Protein AF-D7UUY3-F1 (afdb_monomer_lite)

Organism: NCBI:txid525367

Foldseek 3Di:
DDADPDPQKDKDWDDDDDDLVDFFFIKIKIWGQDQAKKQKWKFKWFQDPNDTHTDATDPCRRVIDGHGDMDIDTGTCVPRVVSDDGDMDMDMGIDDDPVPPD

Secondary structure (DSSP, 8-state):
------TTEEEEE------TTS--EEEEEEEE--SS-BEEEEEEEEEETTEEEEEEE-GGGGG-B-TT-EEEEEEETTTTSTT--S-EEEEEEEE--GGG--

pLDDT: mean 78.26, std 13.44, range [31.08, 94.5]

Sequence (102 aa):
MTSVKVAGISVNLTKDNFDRKEDKGVSVAIKSTRKGNVDYRLFADKKTNGSWVKVQEAEWSESGLAPKQSLVDVYRFKDYFKNQAGTFRLVIGFYVDKAKCV

Structure (mmCIF, N/CA/C/O backbone):
data_AF-D7UUY3-F1
#
_entry.id   AF-D7UUY3-F1
#
loop_
_atom_site.group_PDB
_atom_site.id
_atom_site.type_symbol
_atom_site.label_atom_id
_atom_site.label_alt_id
_atom_site.label_comp_id
_atom_site.label_asym_id
_atom_site.label_entity_id
_atom_site.label_seq_id
_atom_site.pdbx_PDB_ins_code
_atom_site.Cartn_x
_atom_site.Cartn_y
_atom_site.Cartn_z
_atom_site.occupancy
_atom_site.B_iso_or_equiv
_atom_site.auth_seq_id
_atom_site.auth_comp_id
_atom_site.auth_asym_id
_atom_site.auth_atom_id
_atom_site.pdbx_PDB_model_num
ATOM 1 N N . MET A 1 1 ? -8.518 -11.385 -15.249 1.00 35.75 1 MET A N 1
ATOM 2 C CA . MET A 1 1 ? -7.112 -10.935 -15.134 1.00 35.75 1 MET A CA 1
ATOM 3 C C . MET A 1 1 ? -6.306 -12.031 -14.461 1.00 35.75 1 MET A C 1
ATOM 5 O O . MET A 1 1 ? -6.662 -12.439 -13.364 1.00 35.75 1 MET A O 1
ATOM 9 N N . THR A 1 2 ? -5.271 -12.546 -15.119 1.00 31.08 2 THR A N 1
ATOM 10 C CA . THR A 1 2 ? -4.403 -13.593 -14.559 1.00 31.08 2 THR A CA 1
ATOM 11 C C . THR A 1 2 ? -3.368 -12.941 -13.643 1.00 31.08 2 THR A C 1
ATOM 13 O O . THR A 1 2 ? -2.637 -12.058 -14.084 1.00 31.08 2 THR A O 1
ATOM 16 N N . SER A 1 3 ? -3.313 -13.343 -12.370 1.00 33.62 3 SER A N 1
ATOM 17 C CA . SER A 1 3 ? -2.292 -12.862 -11.432 1.00 33.62 3 SER A CA 1
ATOM 18 C C . SER A 1 3 ? -0.926 -13.408 -11.853 1.00 33.62 3 SER A C 1
ATOM 20 O O . SER A 1 3 ? -0.706 -14.618 -11.848 1.00 33.62 3 SER A O 1
ATOM 22 N N . VAL A 1 4 ? -0.015 -12.526 -12.263 1.00 48.12 4 VAL A N 1
ATOM 23 C CA . VAL A 1 4 ? 1.381 -12.872 -12.551 1.00 48.12 4 VAL A CA 1
ATOM 24 C C . VAL A 1 4 ? 2.225 -12.329 -11.405 1.00 48.12 4 VAL A C 1
ATOM 26 O O . VAL A 1 4 ? 2.100 -11.160 -11.050 1.00 48.12 4 VAL A O 1
ATOM 29 N N . LYS A 1 5 ? 3.102 -13.156 -10.824 1.00 54.84 5 LYS A N 1
ATOM 30 C CA . LYS A 1 5 ? 4.100 -12.666 -9.863 1.00 54.84 5 LYS A CA 1
ATOM 31 C C . LYS A 1 5 ? 5.025 -11.673 -10.576 1.00 54.84 5 LYS A C 1
ATOM 33 O O . LYS A 1 5 ? 5.772 -12.057 -11.474 1.00 54.84 5 LYS A O 1
ATOM 38 N N . VAL A 1 6 ? 4.973 -10.401 -10.186 1.00 62.00 6 VAL A N 1
ATOM 39 C CA . VAL A 1 6 ? 5.816 -9.345 -10.760 1.00 62.00 6 VAL A CA 1
ATOM 40 C C . VAL A 1 6 ? 7.170 -9.336 -10.046 1.00 62.00 6 VAL A C 1
ATOM 42 O O . VAL A 1 6 ? 7.271 -8.922 -8.896 1.00 62.00 6 VAL A O 1
ATOM 45 N N . ALA A 1 7 ? 8.220 -9.816 -10.716 1.00 69.94 7 ALA A N 1
ATOM 46 C CA . ALA A 1 7 ? 9.589 -9.770 -10.192 1.00 69.94 7 ALA A CA 1
ATOM 47 C C . ALA A 1 7 ? 10.186 -8.354 -10.282 1.00 69.94 7 ALA A C 1
ATOM 49 O O . ALA A 1 7 ? 9.878 -7.621 -11.221 1.00 69.94 7 ALA A O 1
ATOM 50 N N . GLY A 1 8 ? 11.086 -7.996 -9.361 1.00 76.44 8 GLY A N 1
ATOM 51 C CA . GLY A 1 8 ? 11.787 -6.703 -9.379 1.00 76.44 8 GLY A CA 1
ATOM 52 C C . GLY A 1 8 ? 10.999 -5.542 -8.768 1.00 76.44 8 GLY A C 1
ATOM 53 O O . GLY A 1 8 ? 11.256 -4.394 -9.110 1.00 76.44 8 GLY A O 1
ATOM 54 N N . ILE A 1 9 ? 10.040 -5.834 -7.888 1.00 82.75 9 ILE A N 1
ATOM 55 C CA . ILE A 1 9 ? 9.382 -4.843 -7.034 1.00 82.75 9 ILE A CA 1
ATOM 56 C C . ILE A 1 9 ? 9.726 -5.156 -5.577 1.00 82.75 9 ILE A C 1
ATOM 58 O O . ILE A 1 9 ? 9.624 -6.304 -5.143 1.00 82.75 9 ILE A O 1
ATOM 62 N N . SER A 1 10 ? 10.124 -4.139 -4.821 1.00 82.88 10 SER A N 1
ATOM 63 C CA . SER A 1 10 ? 10.319 -4.209 -3.374 1.00 82.88 10 SER A CA 1
ATOM 64 C C . SER A 1 10 ? 9.339 -3.267 -2.693 1.00 82.88 10 SER A C 1
ATOM 66 O O . SER A 1 10 ? 9.237 -2.104 -3.078 1.00 82.88 10 SER A O 1
ATOM 68 N N . VAL A 1 11 ? 8.630 -3.768 -1.682 1.00 82.00 11 VAL A N 1
ATOM 69 C CA . VAL A 1 11 ? 7.700 -2.978 -0.871 1.00 82.00 11 VAL A CA 1
ATOM 70 C C . VAL A 1 11 ? 8.157 -3.037 0.576 1.00 82.00 11 VAL A C 1
ATOM 72 O O . VAL A 1 11 ? 8.343 -4.126 1.118 1.00 82.00 11 VAL A O 1
ATOM 75 N N . ASN A 1 12 ? 8.325 -1.874 1.192 1.00 81.50 12 ASN A N 1
ATOM 76 C CA . ASN A 1 12 ? 8.569 -1.745 2.619 1.00 81.50 12 ASN A CA 1
ATOM 77 C C . ASN A 1 12 ? 7.379 -1.024 3.261 1.00 81.50 12 ASN A C 1
ATOM 79 O O . ASN A 1 12 ? 7.006 0.065 2.822 1.00 81.50 12 ASN A O 1
ATOM 83 N N . LEU A 1 13 ? 6.772 -1.656 4.264 1.00 78.19 13 LEU A N 1
ATOM 84 C CA . LEU A 1 13 ? 5.595 -1.158 4.973 1.00 78.19 13 LEU A CA 1
ATOM 85 C C . LEU A 1 13 ? 5.959 -0.946 6.437 1.00 78.19 13 LEU A C 1
ATOM 87 O O . LEU A 1 13 ? 6.485 -1.861 7.075 1.00 78.19 13 LEU A O 1
ATOM 91 N N . THR A 1 14 ? 5.613 0.210 7.001 1.00 74.44 14 THR A N 1
ATOM 92 C CA . THR A 1 14 ? 5.646 0.366 8.457 1.00 74.44 14 THR A CA 1
ATOM 93 C C . THR A 1 14 ? 4.454 -0.376 9.063 1.00 74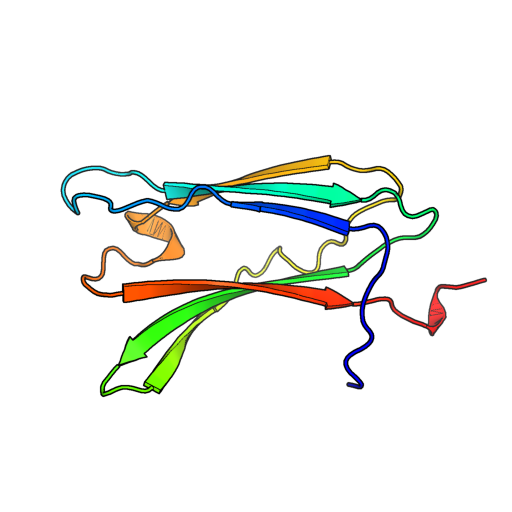.44 14 THR A C 1
ATOM 95 O O . THR A 1 14 ? 3.298 0.001 8.877 1.00 74.44 14 THR A O 1
ATOM 98 N N . LYS A 1 15 ? 4.715 -1.482 9.769 1.00 68.38 15 LYS A N 1
ATOM 99 C CA . LYS A 1 15 ? 3.694 -2.120 10.608 1.00 68.38 15 LYS A CA 1
ATOM 100 C C . LYS A 1 15 ? 3.574 -1.308 11.888 1.00 68.38 15 LYS A C 1
ATOM 102 O O . LYS A 1 15 ? 4.564 -1.173 12.598 1.00 68.38 15 LYS A O 1
ATOM 107 N N . ASP A 1 16 ? 2.376 -0.826 12.191 1.00 69.62 16 ASP A N 1
ATOM 108 C CA . ASP A 1 16 ? 2.175 0.002 13.374 1.00 69.62 16 ASP A CA 1
ATOM 109 C C . ASP A 1 16 ? 0.770 -0.165 13.971 1.00 69.62 16 ASP A C 1
ATOM 111 O O . ASP A 1 16 ? -0.177 -0.560 13.282 1.00 69.62 16 ASP A O 1
ATOM 115 N N . ASN A 1 17 ? 0.661 0.136 15.263 1.00 74.88 17 ASN A N 1
ATOM 116 C CA . ASN A 1 17 ? -0.590 0.248 16.000 1.00 74.88 17 ASN A CA 1
ATOM 117 C C . ASN A 1 17 ? -0.786 1.724 16.341 1.00 74.88 17 ASN A C 1
ATOM 119 O O . ASN A 1 17 ? -0.107 2.264 17.211 1.00 74.88 17 ASN A O 1
ATOM 123 N N . PHE A 1 18 ? -1.725 2.375 15.668 1.00 74.69 18 PHE A N 1
ATOM 124 C CA . PHE A 1 18 ? -1.944 3.805 15.842 1.00 74.69 18 PHE A CA 1
ATOM 125 C C . PHE A 1 18 ? -3.035 4.081 16.879 1.00 74.69 18 PHE A C 1
ATOM 127 O O . PHE A 1 18 ? -4.106 3.467 16.841 1.00 74.69 18 PHE A O 1
ATOM 134 N N . ASP A 1 19 ? -2.787 5.035 17.780 1.00 73.31 19 ASP A N 1
ATOM 135 C CA . ASP A 1 19 ? -3.857 5.625 18.585 1.00 73.31 19 ASP A CA 1
ATOM 136 C C . ASP A 1 19 ? -4.746 6.479 17.667 1.00 73.31 19 ASP A C 1
ATOM 138 O O . ASP A 1 19 ? -4.261 7.282 16.872 1.00 73.31 19 ASP A O 1
ATOM 142 N N . ARG A 1 20 ? -6.067 6.331 17.794 1.00 68.31 20 ARG A N 1
ATOM 143 C CA . ARG A 1 20 ? -7.067 7.087 17.023 1.00 68.31 20 ARG A CA 1
ATOM 144 C C . ARG A 1 20 ? -7.021 8.595 17.283 1.00 68.31 20 ARG A C 1
ATOM 146 O O . ARG A 1 20 ? -7.598 9.360 16.511 1.00 68.31 20 ARG A O 1
ATOM 153 N N . LYS A 1 21 ? -6.402 9.029 18.384 1.00 72.12 21 LYS A N 1
ATOM 154 C CA . LYS A 1 21 ? -6.230 10.450 18.719 1.00 72.12 21 LYS A CA 1
ATOM 155 C C . LYS A 1 21 ? -5.154 11.131 17.873 1.00 72.12 21 LYS A C 1
ATOM 157 O O . LYS A 1 21 ? -5.166 12.355 17.757 1.00 72.12 21 LYS A O 1
ATOM 162 N N . GLU A 1 22 ? -4.260 10.360 17.262 1.00 75.12 22 GLU A N 1
ATOM 163 C CA . GLU A 1 22 ? -3.155 10.871 16.461 1.00 75.12 22 GLU A CA 1
ATOM 164 C C . GLU A 1 22 ? -3.443 10.660 14.969 1.00 75.12 22 GLU A C 1
ATOM 166 O O . GLU A 1 22 ? -3.876 9.589 14.549 1.00 75.12 22 GLU A O 1
ATOM 171 N N . ASP A 1 23 ? -3.195 11.677 14.138 1.00 73.75 23 ASP A N 1
ATOM 172 C CA . ASP A 1 23 ? -3.303 11.545 12.676 1.00 73.75 23 ASP A CA 1
ATOM 173 C C . ASP A 1 23 ? -2.054 10.874 12.089 1.00 73.75 23 ASP A C 1
ATOM 175 O O . ASP A 1 23 ? -1.318 11.447 11.286 1.00 73.75 23 ASP A O 1
ATOM 179 N N . LYS A 1 24 ? -1.768 9.664 12.567 1.00 79.94 24 LYS A N 1
ATOM 180 C CA . LYS A 1 24 ? -0.685 8.837 12.045 1.00 79.94 24 LYS A CA 1
ATOM 181 C C . LYS A 1 24 ? -1.163 8.025 10.841 1.00 79.94 24 LYS A C 1
ATOM 183 O O . LYS A 1 24 ? -2.356 7.917 10.548 1.00 79.94 24 LYS A O 1
ATOM 188 N N . GLY A 1 25 ? -0.211 7.467 10.107 1.00 81.12 25 GLY A N 1
ATOM 189 C CA . GLY A 1 25 ? -0.479 6.725 8.887 1.00 81.12 25 GLY A CA 1
ATOM 190 C C . GLY A 1 25 ? 0.572 5.668 8.615 1.00 81.12 25 GLY A C 1
ATOM 191 O O . GLY A 1 25 ? 1.655 5.675 9.198 1.00 81.12 25 GLY A O 1
ATOM 192 N N . VAL A 1 26 ? 0.237 4.760 7.708 1.00 84.19 26 VAL A N 1
ATOM 193 C CA . VAL A 1 26 ? 1.166 3.735 7.232 1.00 84.19 26 VAL A CA 1
ATOM 194 C C . VAL A 1 26 ? 2.024 4.339 6.132 1.00 84.19 26 VAL A C 1
ATOM 196 O O . VAL A 1 26 ? 1.499 4.740 5.094 1.00 84.19 26 VAL A O 1
ATOM 199 N N . SER A 1 27 ? 3.336 4.366 6.345 1.00 85.25 27 SER A N 1
ATOM 200 C CA . SER A 1 27 ? 4.298 4.729 5.312 1.00 85.25 27 SER A CA 1
ATOM 201 C C . SER A 1 27 ? 4.602 3.509 4.455 1.00 85.25 27 SER A C 1
ATOM 203 O O . SER A 1 27 ? 4.907 2.422 4.958 1.00 85.25 27 SER A O 1
ATOM 205 N N . VAL A 1 28 ? 4.535 3.699 3.147 1.00 84.38 28 VAL A N 1
ATOM 206 C CA . VAL A 1 28 ? 4.764 2.670 2.143 1.00 84.38 28 VAL A CA 1
ATOM 207 C C . VAL A 1 28 ? 5.843 3.161 1.207 1.00 84.38 28 VAL A C 1
ATOM 209 O O . VAL A 1 28 ? 5.654 4.149 0.505 1.00 84.38 28 VAL A O 1
ATOM 212 N N . ALA A 1 29 ? 6.958 2.443 1.164 1.00 85.19 29 ALA A N 1
ATOM 213 C CA . ALA A 1 29 ? 7.985 2.650 0.160 1.00 85.19 29 ALA A CA 1
ATOM 214 C C . ALA A 1 29 ? 7.899 1.536 -0.887 1.00 85.19 29 ALA A C 1
ATOM 216 O O . ALA A 1 29 ? 8.084 0.361 -0.563 1.00 85.19 29 ALA A O 1
ATOM 217 N N . ILE A 1 30 ? 7.636 1.897 -2.141 1.00 86.19 30 ILE A N 1
ATOM 218 C CA . ILE A 1 30 ? 7.641 0.988 -3.288 1.00 86.19 30 ILE A CA 1
ATOM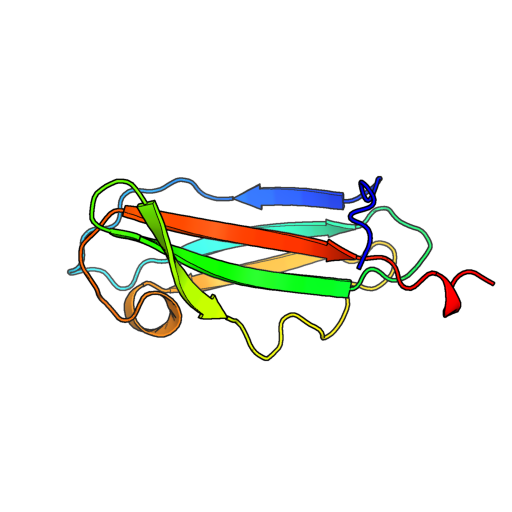 219 C C . ILE A 1 30 ? 8.849 1.330 -4.150 1.00 86.19 30 ILE A C 1
ATOM 221 O O . ILE A 1 30 ? 9.033 2.475 -4.554 1.00 86.19 30 ILE A O 1
ATOM 225 N N . LYS A 1 31 ? 9.661 0.331 -4.476 1.00 85.12 31 LYS A N 1
ATOM 226 C CA . LYS A 1 31 ? 10.799 0.469 -5.382 1.00 85.12 31 LYS A CA 1
ATOM 227 C C . LYS A 1 31 ? 10.685 -0.534 -6.517 1.00 85.12 31 LYS A C 1
ATOM 229 O O . LYS A 1 31 ? 10.621 -1.737 -6.274 1.00 85.12 31 LYS A O 1
ATOM 234 N N . SER A 1 32 ? 10.713 -0.042 -7.750 1.00 85.69 32 SER A N 1
ATOM 235 C CA . SER A 1 32 ? 10.894 -0.869 -8.939 1.00 85.69 32 SER A CA 1
ATOM 236 C C . SER A 1 32 ? 12.373 -0.958 -9.283 1.00 85.69 32 SER A C 1
ATOM 238 O O . SER A 1 32 ? 13.087 0.037 -9.264 1.00 85.69 32 SER A O 1
ATOM 240 N N . THR A 1 33 ? 12.845 -2.149 -9.628 1.00 85.12 33 THR A N 1
ATOM 241 C CA . THR A 1 33 ? 14.130 -2.381 -10.305 1.00 85.12 33 THR A CA 1
ATOM 242 C C . THR A 1 33 ? 13.926 -2.872 -11.737 1.00 85.12 33 THR A C 1
ATOM 244 O O . THR A 1 33 ? 14.887 -3.225 -12.425 1.00 85.12 33 THR A O 1
ATOM 247 N N . ARG A 1 34 ? 12.675 -2.891 -12.214 1.00 82.12 34 ARG A N 1
ATOM 248 C CA . ARG A 1 34 ? 12.332 -3.362 -13.556 1.00 82.12 34 ARG A CA 1
ATOM 249 C C . ARG A 1 34 ? 12.767 -2.364 -14.623 1.00 82.12 34 ARG A C 1
ATOM 251 O O . ARG A 1 34 ? 12.872 -1.163 -14.379 1.00 82.12 34 ARG A O 1
ATOM 258 N N . LYS A 1 35 ? 12.985 -2.898 -15.828 1.00 80.75 35 LYS A N 1
ATOM 259 C CA . LYS A 1 35 ? 13.251 -2.119 -17.046 1.00 80.75 35 LYS A CA 1
ATOM 260 C C . LYS A 1 35 ? 11.978 -1.547 -17.684 1.00 80.75 35 LYS A C 1
ATOM 262 O O . LYS A 1 35 ? 12.080 -0.567 -18.404 1.00 80.75 35 LYS A O 1
ATOM 267 N N . GLY A 1 36 ? 10.817 -2.152 -17.425 1.00 78.31 36 GLY A N 1
ATOM 268 C CA . GLY A 1 36 ? 9.520 -1.715 -17.947 1.00 78.31 36 GLY A CA 1
ATOM 269 C C . GLY A 1 36 ? 8.603 -1.160 -16.859 1.00 78.31 36 GLY A C 1
ATOM 270 O O . GLY A 1 36 ? 8.842 -1.389 -15.669 1.00 78.31 36 GLY A O 1
ATOM 271 N N . ASN A 1 37 ? 7.552 -0.464 -17.296 1.00 80.88 37 ASN A N 1
ATOM 272 C CA . ASN A 1 37 ? 6.511 0.085 -16.429 1.00 80.88 37 ASN A CA 1
ATOM 273 C C . ASN A 1 37 ? 5.755 -1.028 -15.690 1.00 80.88 37 ASN A C 1
ATOM 275 O O . ASN A 1 37 ? 5.612 -2.149 -16.190 1.00 80.88 37 ASN A O 1
ATOM 279 N N . VAL A 1 38 ? 5.274 -0.709 -14.492 1.00 81.75 38 VAL A N 1
ATOM 280 C CA . VAL A 1 38 ? 4.427 -1.594 -1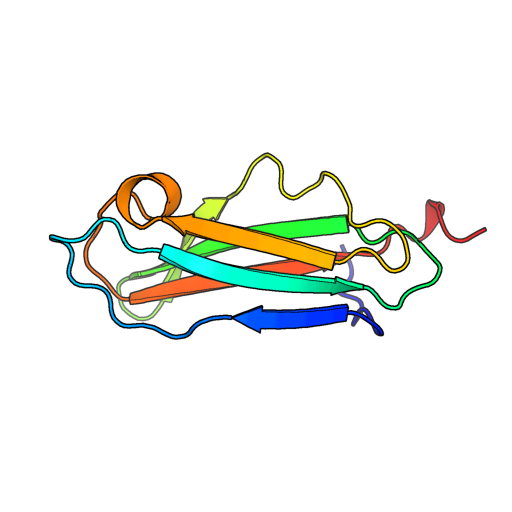3.688 1.00 81.75 38 VAL A CA 1
ATOM 281 C C . VAL A 1 38 ? 3.259 -0.801 -13.157 1.00 81.75 38 VAL A C 1
ATOM 283 O O . VAL A 1 38 ? 3.462 0.143 -12.407 1.00 81.75 38 VAL A O 1
ATOM 286 N N . ASP A 1 39 ? 2.050 -1.225 -13.475 1.00 83.19 39 ASP A N 1
ATOM 287 C CA . ASP A 1 39 ? 0.863 -0.642 -12.871 1.00 83.19 39 ASP A CA 1
ATOM 288 C C . ASP A 1 39 ? 0.634 -1.274 -11.503 1.00 83.19 39 ASP A C 1
ATOM 290 O O . ASP A 1 39 ? 0.983 -2.437 -11.260 1.00 83.19 39 ASP A O 1
ATOM 294 N N . TYR A 1 40 ? 0.072 -0.508 -10.578 1.00 83.75 40 TYR A N 1
ATOM 295 C CA . TYR A 1 40 ? -0.318 -1.038 -9.286 1.00 83.75 40 TYR A CA 1
ATOM 296 C C . TYR A 1 40 ? -1.743 -0.630 -8.948 1.00 83.75 40 TYR A C 1
ATOM 298 O O . TYR A 1 40 ? -2.337 0.238 -9.571 1.00 83.75 40 TYR A O 1
ATOM 306 N N . ARG A 1 41 ? -2.329 -1.333 -7.990 1.00 86.19 41 ARG A N 1
ATOM 307 C CA . ARG A 1 41 ? -3.566 -0.932 -7.334 1.00 86.19 41 ARG A CA 1
ATOM 308 C C . ARG A 1 41 ? -3.367 -1.045 -5.849 1.00 86.19 41 ARG A C 1
ATOM 310 O O . ARG A 1 41 ? -2.793 -2.030 -5.377 1.00 86.19 41 ARG A O 1
ATOM 317 N N . LEU A 1 42 ? -3.868 -0.063 -5.121 1.00 87.38 42 LEU A N 1
ATOM 318 C CA . LEU A 1 42 ? -3.778 -0.030 -3.676 1.00 87.38 42 LEU A CA 1
ATOM 319 C C . LEU A 1 42 ? -5.169 0.138 -3.072 1.00 87.38 42 LEU A C 1
ATOM 321 O O . LEU A 1 42 ? -5.943 1.010 -3.457 1.00 87.38 42 LEU A O 1
ATOM 325 N N . PHE A 1 43 ? -5.485 -0.734 -2.122 1.00 89.44 43 PHE A N 1
ATOM 326 C CA . PHE A 1 43 ? -6.756 -0.734 -1.412 1.00 89.44 43 PHE A CA 1
ATOM 327 C C . PHE A 1 43 ? -6.562 -1.138 0.050 1.00 89.44 43 PHE A C 1
ATOM 329 O O . PHE A 1 43 ? -5.598 -1.817 0.409 1.00 89.44 43 PHE A O 1
ATOM 336 N N . ALA A 1 44 ? -7.468 -0.682 0.907 1.00 89.75 44 ALA A N 1
ATOM 337 C CA . ALA A 1 44 ? -7.549 -1.088 2.300 1.00 89.75 44 ALA A CA 1
ATOM 338 C C . ALA A 1 44 ? -8.729 -2.036 2.502 1.00 89.75 44 ALA A C 1
ATOM 340 O O . ALA A 1 44 ? -9.855 -1.740 2.089 1.00 89.75 44 ALA A O 1
ATOM 341 N N . ASP A 1 45 ? -8.479 -3.126 3.226 1.00 92.25 45 ASP A N 1
ATOM 342 C CA . ASP A 1 45 ? -9.531 -3.987 3.750 1.00 92.25 45 ASP A CA 1
ATOM 343 C C . ASP A 1 45 ? -9.605 -3.865 5.272 1.00 92.25 45 ASP A C 1
ATOM 345 O O . ASP A 1 45 ? -8.586 -3.752 5.958 1.00 92.25 45 ASP A O 1
ATOM 349 N N . LYS A 1 46 ? -10.817 -3.952 5.812 1.00 92.62 46 LYS A N 1
ATOM 350 C CA . LYS A 1 46 ? -11.091 -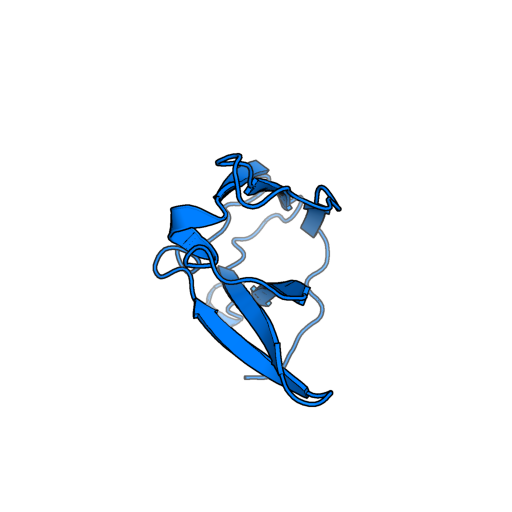4.021 7.246 1.00 92.62 46 LYS A CA 1
ATOM 351 C C . LYS A 1 46 ? -11.499 -5.438 7.625 1.00 92.62 46 LYS A C 1
ATOM 353 O O . LYS A 1 46 ? -12.248 -6.090 6.894 1.00 92.62 46 LYS A O 1
ATOM 358 N N . LYS A 1 47 ? -11.028 -5.919 8.775 1.00 94.06 47 LYS A N 1
ATOM 359 C CA . LYS A 1 47 ? -11.482 -7.194 9.334 1.00 94.06 47 LYS A CA 1
ATOM 360 C C . LYS A 1 47 ? -12.866 -7.016 9.966 1.00 94.06 47 LYS A C 1
ATOM 362 O O . LYS A 1 47 ?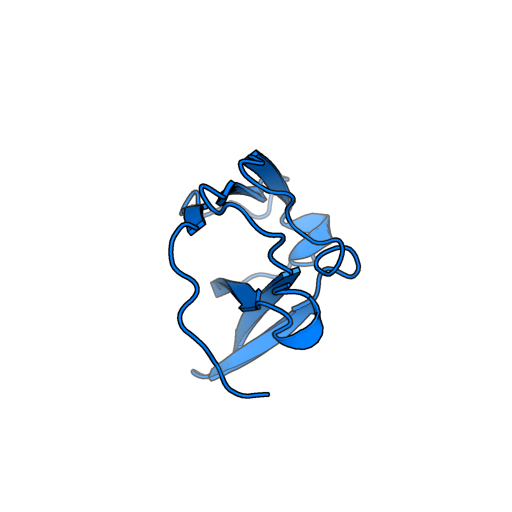 -13.000 -6.308 10.962 1.00 94.06 47 LYS A O 1
ATOM 367 N N . THR A 1 48 ? -13.869 -7.688 9.411 1.00 93.25 48 THR A N 1
ATOM 368 C CA . THR A 1 48 ? -15.272 -7.656 9.844 1.00 93.25 48 THR A CA 1
ATOM 369 C C . THR A 1 48 ? -15.773 -9.089 9.989 1.00 93.25 48 THR A C 1
ATOM 371 O O . THR A 1 48 ? -15.728 -9.852 9.028 1.00 93.25 48 THR A O 1
ATOM 374 N N . ASN A 1 49 ? -16.224 -9.479 11.187 1.00 92.56 49 ASN A N 1
ATOM 375 C CA . ASN A 1 49 ? -16.762 -10.819 11.476 1.00 92.56 49 ASN A CA 1
ATOM 376 C C . ASN A 1 49 ? -15.866 -11.969 10.971 1.00 92.56 49 ASN A C 1
ATOM 378 O O . ASN A 1 49 ? -16.322 -12.909 10.329 1.00 92.56 49 ASN A O 1
ATOM 382 N N . GLY A 1 50 ? -14.554 -11.858 11.203 1.00 92.25 50 GLY A N 1
ATOM 383 C CA . GLY A 1 50 ? -13.568 -12.861 10.779 1.00 92.25 50 GLY A CA 1
ATOM 384 C C . GLY A 1 50 ? -13.153 -12.794 9.304 1.00 92.25 50 GLY A C 1
ATOM 385 O O . GLY A 1 50 ? -12.142 -13.395 8.948 1.00 92.25 50 GLY A O 1
ATOM 386 N N . SER A 1 51 ? -13.845 -12.011 8.476 1.00 94.50 51 SER A N 1
ATOM 387 C CA . SER A 1 51 ? -13.564 -11.848 7.046 1.00 94.50 51 SER A CA 1
ATOM 388 C C . SER A 1 51 ? -12.901 -10.505 6.740 1.00 94.50 51 SER A C 1
ATOM 390 O O . SER A 1 51 ? -13.047 -9.541 7.489 1.00 94.50 51 SER A O 1
ATOM 392 N N . TRP A 1 52 ? -12.163 -10.425 5.634 1.00 94.19 52 TRP A N 1
ATOM 393 C CA . TRP A 1 52 ? -11.592 -9.169 5.142 1.00 94.19 52 TRP A CA 1
ATOM 394 C C . TRP A 1 52 ? -12.516 -8.551 4.097 1.00 94.19 52 TRP A C 1
ATOM 396 O O . TRP A 1 52 ? -12.815 -9.192 3.092 1.00 94.19 52 TRP A O 1
ATOM 406 N N . VAL A 1 53 ? -12.953 -7.316 4.334 1.00 91.75 53 VAL A N 1
ATOM 407 C CA . VAL A 1 53 ? -13.876 -6.585 3.456 1.00 91.75 53 VAL A CA 1
ATOM 408 C C . VAL A 1 53 ? -13.187 -5.326 2.948 1.00 91.75 53 VAL A C 1
ATOM 410 O O . VAL A 1 53 ? -12.660 -4.563 3.758 1.00 91.75 53 VAL A O 1
ATOM 413 N N . LYS A 1 54 ? -13.211 -5.089 1.632 1.00 90.38 54 LYS A N 1
ATOM 414 C CA . LYS A 1 54 ? -12.668 -3.866 1.024 1.00 90.38 54 LYS A CA 1
ATOM 415 C C . LYS A 1 54 ? -13.451 -2.642 1.490 1.00 90.38 54 LYS A C 1
ATOM 417 O O . LYS A 1 54 ? -14.676 -2.627 1.405 1.00 90.38 54 LYS A O 1
ATOM 422 N N . VAL A 1 55 ? -12.742 -1.625 1.981 1.00 89.50 55 VAL A N 1
ATOM 423 C CA . VAL A 1 55 ? -13.339 -0.391 2.534 1.00 89.50 55 VAL A CA 1
ATOM 424 C C . VAL A 1 55 ? -12.882 0.891 1.836 1.00 89.50 55 VAL A C 1
ATOM 426 O O . VAL A 1 55 ? -13.579 1.908 1.923 1.00 89.50 55 VAL A O 1
ATOM 429 N N . GLN A 1 56 ? -11.733 0.852 1.156 1.00 88.44 56 GLN A N 1
ATOM 430 C CA . GLN A 1 56 ? -11.195 1.977 0.394 1.00 88.44 56 GLN A CA 1
ATOM 431 C C . GLN A 1 56 ? -10.286 1.482 -0.733 1.00 88.44 56 GLN A C 1
ATOM 433 O O . GLN A 1 56 ? -9.555 0.512 -0.552 1.00 88.44 56 GLN A O 1
ATOM 438 N N . GLU A 1 57 ? -10.303 2.171 -1.868 1.00 86.94 57 GLU A N 1
ATOM 439 C CA . GLU A 1 57 ? -9.363 2.000 -2.979 1.00 86.94 57 GLU A CA 1
ATOM 440 C C . GLU A 1 57 ? -8.775 3.375 -3.323 1.00 86.94 57 GLU A C 1
ATOM 442 O O . GLU A 1 57 ? -9.484 4.382 -3.259 1.00 86.94 57 GLU A O 1
ATOM 447 N N . ALA A 1 58 ? -7.472 3.448 -3.591 1.00 81.50 58 ALA A N 1
ATOM 448 C CA . ALA A 1 58 ? -6.816 4.689 -3.986 1.00 81.50 58 ALA A CA 1
ATOM 449 C C . ALA A 1 58 ? -7.015 4.916 -5.488 1.00 81.50 58 ALA A C 1
ATOM 451 O O . ALA A 1 58 ? -6.462 4.179 -6.305 1.00 81.50 58 ALA A O 1
ATOM 452 N N . GLU A 1 59 ? -7.773 5.950 -5.851 1.00 73.12 59 GLU A N 1
ATOM 453 C CA . GLU A 1 59 ? -8.126 6.257 -7.248 1.00 73.12 59 GLU A CA 1
ATOM 454 C C . GLU A 1 59 ? -6.899 6.521 -8.131 1.00 73.12 59 GLU A C 1
ATOM 456 O O . GLU A 1 59 ? -6.860 6.131 -9.291 1.00 73.12 59 GLU A O 1
ATOM 461 N N . TRP A 1 60 ? -5.853 7.122 -7.567 1.00 69.94 60 TRP A N 1
ATOM 462 C CA . TRP A 1 60 ? -4.610 7.428 -8.273 1.00 69.94 60 TRP A CA 1
ATOM 463 C C . TRP A 1 60 ? -3.659 6.231 -8.394 1.00 69.94 60 TRP A C 1
ATOM 465 O O . TRP A 1 60 ? -2.635 6.347 -9.066 1.00 69.94 60 TRP A O 1
ATOM 475 N N . SER A 1 61 ? -3.951 5.088 -7.759 1.00 68.12 61 SER A N 1
ATOM 476 C CA . SER A 1 61 ? -2.996 3.970 -7.700 1.00 68.12 61 SER A CA 1
ATOM 477 C C . SER A 1 61 ? -2.690 3.344 -9.065 1.00 68.12 61 SER A C 1
ATOM 479 O O . SER A 1 61 ? -1.600 2.813 -9.244 1.00 68.12 61 SER A O 1
ATOM 481 N N . GLU A 1 62 ? -3.563 3.517 -10.063 1.00 66.75 62 GLU A N 1
ATOM 482 C CA . GLU A 1 62 ? -3.346 3.032 -11.435 1.00 66.75 62 GLU A CA 1
ATOM 483 C C . GLU A 1 62 ? -2.384 3.883 -12.280 1.00 66.75 62 GLU A C 1
ATOM 485 O O . GLU A 1 62 ? -2.178 3.594 -13.455 1.00 66.75 62 GLU A O 1
ATOM 490 N N . SER A 1 63 ? -1.768 4.923 -11.715 1.00 65.12 63 SER A N 1
ATOM 491 C CA . SER A 1 63 ? -0.898 5.843 -12.467 1.00 65.12 63 SER A CA 1
ATOM 492 C C . SER A 1 63 ? 0.436 5.238 -12.936 1.00 65.12 63 SER A C 1
ATOM 494 O O . SER A 1 63 ? 1.161 5.873 -13.702 1.00 65.12 63 SER A O 1
ATOM 496 N N . GLY A 1 64 ? 0.733 3.994 -12.554 1.00 71.19 64 GLY A N 1
ATOM 497 C CA . GLY A 1 64 ? 1.919 3.278 -13.007 1.00 71.19 64 GLY A CA 1
ATOM 498 C C . GLY A 1 64 ? 3.198 3.703 -12.286 1.00 71.19 64 GLY A C 1
ATOM 499 O O . GLY A 1 64 ? 3.380 4.838 -11.857 1.00 71.19 64 GLY A O 1
ATOM 500 N N . LEU A 1 65 ? 4.112 2.753 -12.129 1.00 81.06 65 LEU A N 1
ATOM 501 C CA . LEU A 1 65 ? 5.452 2.937 -11.598 1.00 81.06 65 LEU A CA 1
ATOM 502 C C . LEU A 1 65 ? 6.442 2.797 -12.756 1.00 81.06 65 LEU A C 1
ATOM 504 O O . LEU A 1 65 ? 6.554 1.731 -13.375 1.00 81.06 65 LEU A O 1
ATOM 508 N N . ALA A 1 66 ? 7.152 3.883 -13.049 1.00 82.06 66 ALA A N 1
ATOM 509 C CA . ALA A 1 66 ? 8.144 3.941 -14.110 1.00 82.06 66 ALA A CA 1
ATOM 510 C C . ALA A 1 66 ? 9.353 3.028 -13.808 1.00 82.06 66 ALA A C 1
ATOM 512 O O . ALA A 1 66 ? 9.563 2.589 -12.664 1.00 82.06 66 ALA A O 1
ATOM 513 N N . PRO A 1 67 ? 10.196 2.724 -14.811 1.00 82.69 67 PRO A N 1
ATOM 514 C CA . PRO A 1 67 ? 11.343 1.853 -14.629 1.00 82.69 67 PRO A CA 1
ATOM 515 C C . PRO A 1 67 ? 12.304 2.458 -13.612 1.00 82.69 67 PRO A C 1
ATOM 517 O O . PRO A 1 67 ? 12.613 3.646 -13.667 1.00 82.69 67 PRO A O 1
ATOM 520 N N . LYS A 1 68 ? 12.803 1.629 -12.692 1.00 85.25 68 LYS A N 1
ATOM 521 C CA . LYS A 1 68 ? 13.738 2.044 -11.628 1.00 85.25 68 LYS A CA 1
ATOM 522 C C . LYS A 1 68 ? 13.201 3.122 -10.665 1.00 85.25 68 LYS A C 1
ATOM 524 O O . LYS A 1 68 ? 13.970 3.644 -9.856 1.00 85.25 68 LYS A O 1
ATOM 529 N N . GLN A 1 69 ? 11.909 3.455 -10.721 1.00 85.50 69 GLN A N 1
ATOM 530 C CA . GLN A 1 69 ? 11.315 4.472 -9.860 1.00 85.50 69 GLN A CA 1
ATOM 531 C C . GLN A 1 69 ? 11.179 3.967 -8.420 1.00 85.50 69 GLN A C 1
ATOM 533 O O . GLN A 1 69 ? 10.911 2.789 -8.168 1.00 85.50 69 GLN A O 1
ATOM 538 N N . SER A 1 70 ? 11.356 4.884 -7.471 1.00 85.38 70 SER A N 1
ATOM 539 C CA . SER A 1 70 ? 11.002 4.689 -6.066 1.00 85.38 70 SER A CA 1
ATOM 540 C C . SER A 1 70 ? 9.931 5.702 -5.680 1.00 85.38 70 SER A C 1
ATOM 542 O O . SER A 1 70 ? 10.024 6.867 -6.059 1.00 85.38 70 SER A O 1
ATOM 544 N N . LEU A 1 71 ? 8.929 5.252 -4.939 1.00 84.81 71 LEU A N 1
ATOM 545 C CA . LEU A 1 71 ? 7.836 6.059 -4.421 1.00 84.81 71 LEU A CA 1
ATOM 546 C C . LEU A 1 71 ? 7.734 5.815 -2.919 1.00 84.81 71 LEU A C 1
ATOM 548 O O . LEU A 1 71 ? 7.838 4.674 -2.469 1.00 84.81 71 LEU A O 1
ATOM 552 N N . VAL A 1 72 ? 7.545 6.883 -2.155 1.00 84.31 72 VAL A N 1
ATOM 553 C CA . VAL A 1 72 ? 7.217 6.808 -0.734 1.00 84.31 72 VAL A CA 1
ATOM 554 C C . VAL A 1 72 ? 5.938 7.591 -0.535 1.00 84.31 72 VAL A C 1
ATOM 556 O O . VAL A 1 72 ? 5.877 8.753 -0.926 1.00 84.31 72 VAL A O 1
ATOM 559 N N . ASP A 1 73 ? 4.940 6.954 0.063 1.00 84.62 73 ASP A N 1
ATOM 560 C CA . ASP A 1 73 ? 3.672 7.599 0.382 1.00 84.62 73 ASP A CA 1
ATOM 561 C C . ASP A 1 73 ? 3.201 7.228 1.790 1.00 84.62 73 ASP A C 1
ATOM 563 O O . ASP A 1 73 ? 3.625 6.212 2.348 1.00 84.62 73 ASP A O 1
ATOM 567 N N . VAL A 1 74 ? 2.344 8.060 2.375 1.00 85.31 74 VAL A N 1
ATOM 568 C CA . VAL A 1 74 ? 1.819 7.906 3.731 1.00 85.31 74 VAL A CA 1
ATOM 569 C C . VAL A 1 74 ? 0.297 7.879 3.695 1.00 85.31 74 VAL A C 1
ATOM 571 O O . VAL A 1 74 ? -0.365 8.888 3.467 1.00 85.31 74 VAL A O 1
ATOM 574 N N . TYR A 1 75 ? -0.276 6.724 4.023 1.00 84.69 75 TYR A N 1
ATOM 575 C CA . TYR A 1 75 ? -1.722 6.530 4.086 1.00 84.69 75 TYR A CA 1
ATOM 576 C C . TYR A 1 75 ? -2.220 6.817 5.496 1.00 84.69 75 TYR A C 1
ATOM 578 O O . TYR A 1 75 ? -2.108 5.978 6.396 1.00 84.69 75 TYR A O 1
ATOM 586 N N . ARG A 1 76 ? -2.746 8.026 5.693 1.00 84.31 76 ARG A N 1
ATOM 587 C CA . ARG A 1 76 ? -3.219 8.514 6.994 1.00 84.31 76 ARG A CA 1
ATOM 588 C C . ARG A 1 76 ? -4.520 7.854 7.434 1.00 84.31 76 ARG A C 1
ATOM 590 O O . ARG A 1 76 ? -5.394 7.559 6.618 1.00 84.31 76 ARG A O 1
ATOM 597 N N . PHE A 1 77 ? -4.669 7.656 8.744 1.00 79.25 77 PHE A N 1
ATOM 598 C CA . PHE A 1 77 ? -5.855 7.024 9.327 1.00 79.25 77 PHE A CA 1
ATOM 599 C C . PHE A 1 77 ? -7.135 7.833 9.153 1.00 79.25 77 PHE A C 1
ATOM 601 O O . PHE A 1 77 ? -8.191 7.244 8.898 1.00 79.25 77 PHE A O 1
ATOM 608 N N . LYS A 1 78 ? -7.063 9.163 9.278 1.00 81.19 78 LYS A N 1
ATOM 609 C CA . LYS A 1 78 ? -8.244 10.019 9.135 1.00 81.19 78 LYS A CA 1
ATOM 610 C C . LYS A 1 78 ? -8.806 9.974 7.720 1.00 81.19 78 LYS A C 1
ATOM 612 O O . LYS A 1 78 ? -10.008 9.768 7.569 1.00 81.19 78 LYS A O 1
ATOM 617 N N . ASP A 1 79 ? -7.930 10.061 6.725 1.00 82.25 79 ASP A N 1
ATOM 618 C CA . ASP A 1 79 ? -8.337 10.176 5.326 1.00 82.25 79 ASP A CA 1
ATOM 619 C C . ASP A 1 79 ? -8.589 8.801 4.702 1.00 82.25 79 ASP A C 1
ATOM 621 O O . ASP A 1 79 ? -9.695 8.490 4.261 1.00 82.25 79 ASP A O 1
ATOM 625 N N . TYR A 1 80 ? -7.579 7.928 4.715 1.00 81.94 80 TYR A N 1
ATOM 626 C CA . TYR A 1 80 ? -7.608 6.687 3.943 1.00 81.94 80 TYR A CA 1
ATOM 627 C C . TYR A 1 80 ? -8.367 5.556 4.651 1.00 81.94 80 TYR A C 1
ATOM 629 O O . TYR A 1 80 ? -9.081 4.777 4.020 1.00 81.94 80 TYR A O 1
ATOM 637 N N . PHE A 1 81 ? -8.266 5.490 5.981 1.00 81.44 81 PHE A N 1
ATOM 638 C CA . PHE A 1 81 ? -8.955 4.487 6.807 1.00 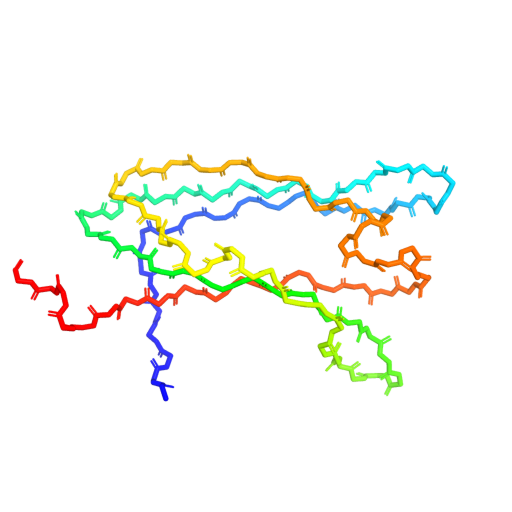81.44 81 PHE A CA 1
ATOM 639 C C . PHE A 1 81 ? -10.240 5.026 7.469 1.00 81.44 81 PHE A C 1
ATOM 641 O O . PHE A 1 81 ? -10.854 4.343 8.296 1.00 81.44 81 PHE A O 1
ATOM 648 N N . LYS A 1 82 ? -10.674 6.240 7.089 1.00 80.88 82 LYS A N 1
ATOM 649 C CA . LYS A 1 82 ? -11.932 6.886 7.514 1.00 80.88 82 LYS A CA 1
ATOM 650 C C . LYS A 1 82 ? -12.097 6.992 9.038 1.00 80.88 82 LYS A C 1
ATOM 652 O O . LYS A 1 82 ? -13.216 6.928 9.548 1.00 80.88 82 LYS A O 1
ATOM 657 N N . ASN A 1 83 ? -10.989 7.092 9.779 1.00 79.00 83 ASN A N 1
ATOM 658 C CA . ASN A 1 83 ? -10.941 7.169 11.246 1.00 79.00 83 ASN A CA 1
ATOM 659 C C . ASN A 1 83 ? -11.743 6.067 11.985 1.00 79.00 83 ASN A C 1
ATOM 661 O O . ASN A 1 83 ? -12.263 6.253 13.097 1.00 79.00 83 ASN A O 1
ATOM 665 N N . GLN A 1 84 ? -11.880 4.899 11.359 1.00 82.19 84 GLN A N 1
ATOM 666 C CA . GLN A 1 84 ? -12.622 3.788 11.933 1.00 82.19 84 GLN A CA 1
ATOM 667 C C . GLN A 1 84 ? -11.733 2.947 12.854 1.00 82.19 84 GLN A C 1
ATOM 669 O O . GLN A 1 84 ? -10.590 2.642 12.531 1.00 82.19 84 GLN A O 1
ATOM 674 N N . ALA A 1 85 ? -12.283 2.505 13.986 1.00 85.69 85 ALA A N 1
ATOM 675 C CA . ALA A 1 85 ? -11.618 1.513 14.826 1.00 85.69 85 ALA A CA 1
ATOM 676 C C . ALA A 1 85 ? -11.656 0.123 14.166 1.00 85.69 85 ALA A C 1
ATOM 678 O O . ALA A 1 85 ? -12.661 -0.255 13.545 1.00 85.69 85 ALA A O 1
ATOM 679 N N . GLY A 1 86 ? -10.579 -0.645 14.336 1.00 88.44 86 GLY A N 1
ATOM 680 C CA . GLY A 1 86 ? -10.495 -2.042 13.917 1.00 88.44 86 GLY A CA 1
ATOM 681 C C . GLY A 1 86 ? -9.120 -2.433 13.387 1.00 88.44 86 GLY A C 1
ATOM 682 O O . GLY A 1 86 ? -8.178 -1.646 13.391 1.00 88.44 86 GLY A O 1
ATOM 683 N N . THR A 1 87 ? -9.021 -3.674 12.919 1.00 89.81 87 THR A N 1
ATOM 684 C CA . THR A 1 87 ? -7.837 -4.165 12.214 1.00 89.81 87 THR A CA 1
ATOM 685 C C . THR A 1 87 ? -8.004 -3.932 10.722 1.00 89.81 87 THR A C 1
ATOM 687 O O . THR A 1 87 ? -8.985 -4.383 10.124 1.00 89.81 87 THR A O 1
ATOM 690 N N . PHE A 1 88 ? -7.018 -3.278 10.122 1.00 88.88 88 PHE A N 1
ATOM 691 C CA . PHE A 1 88 ? -6.957 -3.032 8.689 1.00 88.88 88 PHE A CA 1
ATOM 692 C C . PHE A 1 88 ? -5.774 -3.773 8.080 1.00 88.88 88 PHE A C 1
ATOM 694 O O . PHE A 1 88 ? -4.774 -4.036 8.751 1.00 88.88 88 PHE A O 1
ATOM 701 N N . ARG A 1 89 ? -5.885 -4.095 6.795 1.00 87.94 89 ARG A N 1
ATOM 702 C CA . ARG A 1 89 ? -4.751 -4.486 5.962 1.00 87.94 89 ARG A CA 1
ATOM 703 C C . ARG A 1 89 ? -4.690 -3.558 4.761 1.00 87.94 89 ARG A C 1
ATOM 705 O O . ARG A 1 89 ? -5.714 -3.278 4.140 1.00 87.94 89 ARG A O 1
ATOM 712 N N . LEU A 1 90 ? -3.486 -3.110 4.441 1.00 86.81 90 LEU A N 1
ATOM 713 C CA . LEU A 1 90 ? -3.197 -2.446 3.182 1.00 86.81 90 LEU A CA 1
ATOM 714 C C . LEU A 1 90 ? -2.770 -3.512 2.175 1.00 86.81 90 LEU A C 1
ATOM 716 O O . LEU A 1 90 ? -1.912 -4.342 2.481 1.00 86.81 90 LEU A O 1
ATOM 720 N N . VAL A 1 91 ? -3.384 -3.514 0.999 1.00 87.31 91 VAL A N 1
ATOM 721 C CA . VAL A 1 91 ? -3.113 -4.487 -0.057 1.00 87.31 91 VAL A CA 1
ATOM 722 C C . VAL A 1 91 ? -2.642 -3.744 -1.294 1.00 87.31 91 VAL A C 1
ATOM 724 O O . VAL A 1 91 ? -3.275 -2.781 -1.725 1.00 87.31 91 VAL A O 1
ATOM 727 N N . ILE A 1 92 ? -1.526 -4.207 -1.855 1.00 85.75 92 ILE A N 1
ATOM 728 C CA . ILE A 1 92 ? -0.925 -3.648 -3.065 1.00 85.75 92 ILE A CA 1
ATOM 729 C C . ILE A 1 92 ? -0.833 -4.762 -4.098 1.00 85.75 92 ILE A C 1
ATOM 731 O O . ILE A 1 92 ? -0.124 -5.750 -3.897 1.00 85.75 92 ILE A O 1
ATOM 735 N N . GLY A 1 93 ? -1.585 -4.621 -5.182 1.00 85.25 93 GLY A N 1
ATOM 736 C CA . GLY A 1 93 ? -1.501 -5.494 -6.345 1.00 85.25 93 GLY A CA 1
ATOM 737 C C . GLY A 1 93 ? -0.618 -4.853 -7.404 1.00 85.25 93 GLY A C 1
ATOM 738 O O . GLY A 1 93 ? -0.831 -3.694 -7.730 1.00 85.25 93 GLY A O 1
ATOM 739 N N . PHE A 1 94 ? 0.347 -5.594 -7.946 1.00 83.31 94 PHE A N 1
ATOM 740 C CA . PHE A 1 94 ? 1.170 -5.151 -9.075 1.00 83.31 94 PHE A CA 1
ATOM 741 C C . PHE A 1 94 ? 0.783 -5.927 -10.325 1.00 83.31 94 PHE A C 1
ATOM 743 O O . PHE A 1 94 ? 0.605 -7.147 -10.271 1.00 83.31 94 PHE A O 1
ATOM 750 N N . TYR A 1 95 ? 0.705 -5.233 -11.453 1.00 79.94 95 TYR A N 1
ATOM 751 C CA . TYR A 1 95 ? 0.303 -5.801 -12.728 1.00 79.94 95 TYR A CA 1
ATOM 752 C C . TYR A 1 95 ? 1.209 -5.270 -13.834 1.00 79.94 95 TYR A C 1
ATOM 754 O O . TYR A 1 95 ? 1.699 -4.144 -13.803 1.00 79.94 95 TYR A O 1
ATOM 762 N N . VAL A 1 96 ? 1.473 -6.128 -14.810 1.00 73.75 96 VAL A N 1
ATOM 763 C CA . VAL A 1 96 ? 2.257 -5.778 -15.990 1.00 73.75 96 VAL A CA 1
ATOM 764 C C . VAL A 1 96 ? 1.318 -5.954 -17.156 1.00 73.75 96 VAL A C 1
ATOM 766 O O . VAL A 1 96 ? 0.850 -7.071 -17.395 1.00 73.75 96 VAL A O 1
ATOM 769 N N . ASP A 1 97 ? 1.023 -4.869 -17.855 1.00 63.56 97 ASP A N 1
ATOM 770 C CA . ASP A 1 97 ? 0.266 -4.973 -19.086 1.00 63.56 97 ASP A CA 1
ATOM 771 C C . ASP A 1 97 ? 1.133 -5.679 -20.139 1.00 63.56 97 ASP A C 1
ATOM 773 O O . ASP A 1 97 ? 2.162 -5.158 -20.579 1.00 63.56 97 ASP A O 1
ATOM 777 N N . LYS A 1 98 ? 0.743 -6.902 -20.521 1.00 53.72 98 LYS A N 1
ATOM 778 C CA . LYS A 1 98 ? 1.470 -7.692 -21.527 1.00 53.72 98 LYS A CA 1
ATOM 779 C C . LYS A 1 98 ? 1.486 -7.003 -22.894 1.00 53.72 98 LYS A C 1
ATOM 781 O O . LYS A 1 98 ? 2.373 -7.304 -23.683 1.00 53.72 98 LYS A O 1
ATOM 786 N N . ALA A 1 99 ? 0.559 -6.080 -23.163 1.00 53.25 99 ALA A N 1
ATOM 787 C CA . ALA A 1 99 ? 0.508 -5.340 -24.422 1.00 53.25 99 ALA A CA 1
ATOM 788 C C . ALA A 1 99 ? 1.625 -4.286 -24.566 1.00 53.25 99 ALA A C 1
ATOM 790 O O . ALA A 1 99 ? 1.877 -3.820 -25.672 1.00 53.25 99 ALA A O 1
ATOM 791 N N . LYS A 1 100 ? 2.313 -3.917 -23.473 1.00 48.56 100 LYS A N 1
ATOM 792 C CA . LYS A 1 100 ? 3.368 -2.884 -23.461 1.00 48.56 100 LYS A CA 1
ATOM 793 C C . LYS A 1 100 ? 4.788 -3.448 -23.335 1.00 48.56 100 LYS A C 1
ATOM 795 O O . LYS A 1 100 ? 5.738 -2.687 -23.169 1.00 48.56 100 LYS A O 1
ATOM 800 N N . CYS A 1 101 ? 4.950 -4.770 -23.384 1.00 43.53 101 CYS A N 1
ATOM 801 C CA . CYS A 1 101 ? 6.260 -5.413 -23.469 1.00 43.53 101 CYS A CA 1
ATOM 802 C C . CYS A 1 101 ? 6.639 -5.594 -24.945 1.00 43.53 101 CYS A C 1
ATOM 804 O O . CYS A 1 101 ? 6.430 -6.672 -25.497 1.00 43.53 101 CYS A O 1
ATOM 806 N N . VAL A 1 102 ? 7.154 -4.528 -25.566 1.00 40.72 102 VAL A N 1
ATOM 807 C CA . VAL A 1 102 ? 7.867 -4.577 -26.855 1.00 40.72 102 VAL A CA 1
ATOM 808 C C . VAL A 1 102 ? 9.361 -4.483 -26.579 1.00 40.72 102 VAL A C 1
ATOM 810 O O . VAL A 1 102 ? 9.737 -3.611 -25.761 1.00 40.72 102 VAL A O 1
#

Radius of gyration: 14.95 Å; chains: 1; bounding box: 31×25×46 Å